Protein AF-A8QFW4-F1 (afdb_monomer_lite)

Organism: Brug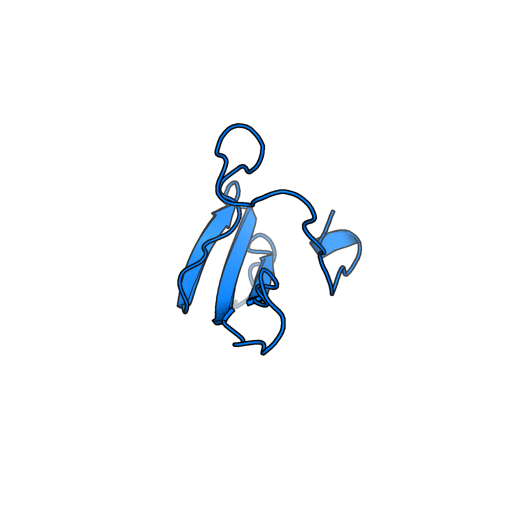ia malayi (NCBI:txid6279)

InterPro domains:
  IPR029021 Protein-tyrosine phosphatase-like [SSF52799] (1-64)

Sequence (72 aa):
MLWQCHVRLVICLDPLTDPMTCYPYFSFKKQQLVKVRERFSLETREIIDTPVANLFVYEAVLTNMEIRSGSK

pLDDT: mean 85.3, std 12.38, range [38.34, 95.94]

Secondary structure (DSSP, 8-state):
-TTTTT-------S-TT-TTT--SS--SSTTEEEEETTTEEEEEEEEE--SSTT--EEEEEEEETTS-----

Foldseek 3Di:
DCVVVVPDDDDDPDDCPDCVVHPPLDDPDAQDWDQDPVQKIKHFPDWDDDPDPPDTDTDIDIDGPVPPPPPD

Radius of gyration: 13.81 Å; chains: 1; bounding box: 27×22×47 Å

Structure (mmCIF, N/CA/C/O backbone):
data_AF-A8QFW4-F1
#
_entry.id   AF-A8QFW4-F1
#
loop_
_atom_site.group_PDB
_atom_site.id
_atom_site.type_symbol
_atom_site.label_atom_id
_atom_site.label_alt_id
_atom_site.label_comp_id
_atom_site.label_asym_id
_atom_site.label_entity_id
_atom_site.label_seq_id
_atom_site.pdbx_PDB_ins_code
_atom_site.Cartn_x
_atom_site.Cartn_y
_atom_site.Cartn_z
_atom_site.occupancy
_atom_site.B_iso_or_equiv
_atom_site.auth_seq_id
_atom_site.auth_comp_id
_atom_site.auth_asym_id
_atom_site.auth_atom_id
_atom_site.pdbx_PDB_model_num
ATOM 1 N N . MET A 1 1 ? -14.350 -3.655 3.199 1.00 87.12 1 MET A N 1
ATOM 2 C CA . MET A 1 1 ? -13.912 -4.711 2.260 1.00 87.12 1 MET A CA 1
ATOM 3 C C . MET A 1 1 ? -12.570 -5.323 2.655 1.00 87.12 1 MET A C 1
ATOM 5 O O . MET A 1 1 ? -12.621 -6.381 3.257 1.00 87.12 1 MET A O 1
ATOM 9 N N . LEU A 1 2 ? -11.407 -4.690 2.402 1.00 91.06 2 LEU A N 1
ATOM 10 C CA . LEU A 1 2 ? -10.084 -5.335 2.584 1.00 91.06 2 LEU A CA 1
ATOM 11 C C . LEU A 1 2 ? -9.905 -6.021 3.950 1.00 91.06 2 LEU A C 1
ATOM 13 O O . LEU A 1 2 ? -9.562 -7.198 4.001 1.00 91.06 2 LEU A O 1
ATOM 17 N N . TRP A 1 3 ? -10.225 -5.311 5.036 1.00 90.12 3 TRP A N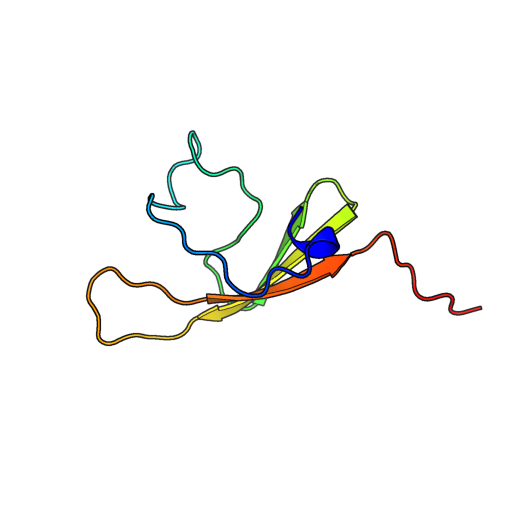 1
ATOM 18 C CA . TRP A 1 3 ? -10.169 -5.848 6.399 1.00 90.12 3 TRP A CA 1
ATOM 19 C C . TRP A 1 3 ? -11.139 -7.021 6.627 1.00 90.12 3 TRP A C 1
ATOM 21 O O . TRP A 1 3 ? -10.729 -8.094 7.051 1.00 90.12 3 TRP A O 1
ATOM 31 N N . GLN A 1 4 ? -12.425 -6.825 6.316 1.00 91.44 4 GLN A N 1
ATOM 32 C CA . GLN A 1 4 ? -13.496 -7.808 6.552 1.00 91.44 4 GLN A CA 1
ATOM 33 C C . GLN A 1 4 ? -13.308 -9.102 5.752 1.00 91.44 4 GLN A C 1
ATOM 35 O O . GLN A 1 4 ? -13.692 -10.169 6.214 1.00 91.44 4 GLN A O 1
ATOM 40 N N . CYS A 1 5 ? -12.733 -9.004 4.554 1.00 95.50 5 CYS A N 1
ATOM 41 C CA . CYS A 1 5 ? -12.502 -10.139 3.664 1.00 95.50 5 CYS A CA 1
ATOM 42 C C . CYS A 1 5 ? -11.102 -10.750 3.825 1.00 95.50 5 CYS A C 1
ATOM 44 O O . CYS A 1 5 ? -10.740 -11.620 3.040 1.00 95.50 5 CYS A O 1
ATOM 46 N N . HIS A 1 6 ? -10.303 -10.285 4.795 1.00 92.94 6 HIS A N 1
ATOM 47 C CA . HIS A 1 6 ? -8.926 -10.740 5.014 1.00 92.94 6 HIS A CA 1
ATOM 48 C C . HIS A 1 6 ? -8.065 -10.727 3.737 1.00 92.94 6 HIS A C 1
ATOM 50 O O . HIS A 1 6 ? -7.283 -11.647 3.488 1.00 92.94 6 HIS A O 1
ATOM 56 N N . VAL A 1 7 ? -8.216 -9.683 2.915 1.00 95.06 7 VAL A N 1
ATOM 57 C CA . VAL A 1 7 ? -7.469 -9.544 1.659 1.00 95.06 7 VAL A CA 1
ATOM 58 C C . VAL A 1 7 ? -5.985 -9.369 1.969 1.00 95.06 7 VAL A C 1
ATOM 60 O O . VAL A 1 7 ? -5.614 -8.499 2.753 1.00 95.06 7 VAL A O 1
ATOM 63 N N . ARG A 1 8 ? -5.139 -10.189 1.337 1.00 94.69 8 ARG A N 1
ATOM 64 C CA . ARG A 1 8 ? -3.674 -10.160 1.514 1.00 94.69 8 ARG A CA 1
ATOM 65 C C . ARG A 1 8 ? -2.915 -9.596 0.318 1.00 94.69 8 ARG A C 1
ATOM 67 O O . ARG A 1 8 ? -1.763 -9.213 0.465 1.00 94.69 8 ARG A O 1
ATOM 74 N N . LEU A 1 9 ? -3.549 -9.564 -0.851 1.00 95.00 9 LEU A N 1
ATOM 75 C CA . LEU A 1 9 ? -2.962 -9.082 -2.093 1.00 95.00 9 LEU A CA 1
ATOM 76 C C . LEU A 1 9 ? -3.979 -8.206 -2.813 1.00 95.00 9 LEU A C 1
ATOM 78 O O . LEU A 1 9 ? -5.133 -8.597 -2.986 1.00 95.00 9 LEU A O 1
ATOM 82 N N . VAL A 1 10 ? -3.529 -7.032 -3.237 1.00 92.06 10 VAL A N 1
ATOM 83 C CA . VAL A 1 10 ? -4.278 -6.123 -4.099 1.00 92.06 10 VAL A CA 1
ATOM 84 C C . VAL A 1 10 ? -3.445 -5.925 -5.357 1.00 92.06 10 VAL A C 1
ATOM 86 O O . VAL A 1 10 ? -2.262 -5.610 -5.262 1.00 92.06 10 VAL A O 1
ATOM 89 N N . ILE A 1 11 ? -4.057 -6.139 -6.520 1.00 91.81 11 ILE A N 1
ATOM 90 C CA . ILE A 1 11 ? -3.426 -5.911 -7.821 1.00 91.81 11 ILE A CA 1
ATOM 91 C C . ILE A 1 11 ? -4.104 -4.696 -8.442 1.00 91.81 11 ILE A C 1
ATOM 93 O O . ILE A 1 11 ? -5.310 -4.713 -8.686 1.00 91.81 11 ILE A O 1
ATOM 97 N N . CYS A 1 12 ? -3.327 -3.645 -8.677 1.00 87.81 12 CYS A N 1
ATOM 98 C CA . CYS A 1 12 ? -3.785 -2.436 -9.346 1.00 87.81 12 CYS A CA 1
ATOM 99 C C . CYS A 1 12 ? -3.307 -2.480 -10.796 1.00 87.81 12 CYS A C 1
ATOM 101 O O . CYS A 1 12 ? -2.106 -2.545 -11.045 1.00 87.81 12 CYS A O 1
ATOM 103 N N . LEU A 1 13 ? -4.257 -2.503 -11.731 1.00 86.81 13 LEU A N 1
ATOM 104 C CA . LEU A 1 13 ? -3.973 -2.516 -13.169 1.00 86.81 13 LEU A CA 1
ATOM 105 C C . LEU A 1 13 ? -3.847 -1.097 -13.731 1.00 86.81 13 LEU A C 1
ATOM 107 O O . LEU A 1 13 ? -3.111 -0.881 -14.690 1.00 86.81 13 LEU A O 1
ATOM 111 N N . ASP A 1 14 ? -4.530 -0.142 -13.099 1.00 82.44 14 ASP A N 1
ATOM 112 C CA . ASP A 1 14 ? -4.481 1.268 -13.462 1.00 82.44 14 ASP A CA 1
ATOM 113 C C . ASP A 1 14 ? -3.422 2.027 -12.647 1.00 82.44 14 ASP A C 1
ATOM 115 O O . ASP A 1 14 ? -3.123 1.653 -11.502 1.00 82.44 14 ASP A O 1
ATOM 119 N N . PRO A 1 15 ? -2.863 3.121 -13.197 1.00 76.06 15 PRO A N 1
ATOM 120 C CA . PRO A 1 15 ? -1.924 3.966 -12.477 1.00 76.06 15 PRO A CA 1
ATOM 121 C C . PRO A 1 15 ? -2.549 4.546 -11.206 1.00 76.06 15 PRO A C 1
ATOM 123 O O . PRO A 1 15 ? -3.507 5.311 -11.245 1.00 76.06 15 PRO A O 1
ATOM 126 N N . LEU A 1 16 ? -1.931 4.261 -10.062 1.00 75.19 16 LEU A N 1
ATOM 127 C CA . LEU A 1 16 ? -2.354 4.787 -8.760 1.00 75.19 16 LEU A CA 1
ATOM 128 C C . LEU A 1 16 ? -2.112 6.310 -8.605 1.00 75.19 16 LEU A C 1
ATOM 130 O O . LEU A 1 16 ? -2.430 6.891 -7.570 1.00 75.19 16 LEU A O 1
ATOM 134 N N . THR A 1 17 ? -1.492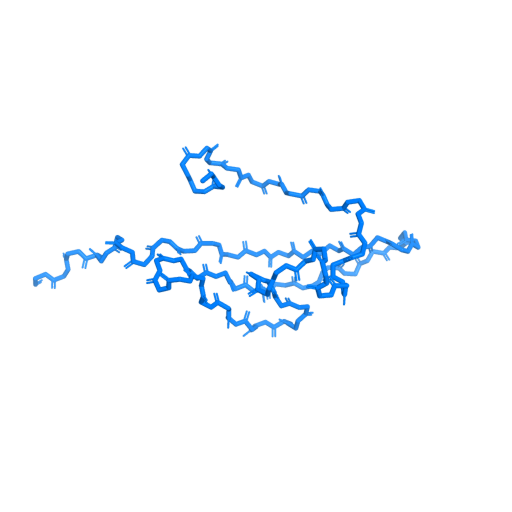 6.961 -9.593 1.00 72.44 17 THR A N 1
ATOM 135 C CA . THR A 1 17 ? -1.133 8.387 -9.563 1.00 72.44 17 THR A CA 1
ATOM 136 C C . THR A 1 17 ? -2.239 9.312 -10.057 1.00 72.44 17 THR A C 1
ATOM 138 O O . THR A 1 17 ? -2.105 10.524 -9.903 1.00 72.44 17 THR A O 1
ATOM 141 N N . ASP A 1 18 ? -3.297 8.783 -10.672 1.00 73.62 18 ASP A N 1
ATOM 142 C CA . ASP A 1 18 ? -4.398 9.602 -11.172 1.00 73.62 18 ASP A CA 1
ATOM 143 C C . ASP A 1 18 ? -5.418 9.890 -10.048 1.00 73.62 18 ASP A C 1
ATOM 145 O O . ASP A 1 18 ? -6.085 8.974 -9.565 1.00 73.62 18 ASP A O 1
ATOM 149 N N . PRO A 1 19 ? -5.578 11.155 -9.618 1.00 69.50 19 PRO A N 1
ATOM 150 C CA . PRO A 1 19 ? -6.487 11.519 -8.533 1.00 69.50 19 PRO A CA 1
ATOM 151 C C . PRO A 1 19 ? -7.974 11.362 -8.888 1.00 69.50 19 PRO A C 1
ATOM 153 O O . PRO A 1 19 ? -8.808 11.355 -7.983 1.00 69.50 19 PRO A O 1
ATOM 156 N N . MET A 1 20 ? -8.326 11.237 -10.173 1.00 73.06 20 MET A N 1
ATOM 157 C CA . MET A 1 20 ? -9.706 10.986 -10.605 1.00 73.06 20 MET A CA 1
ATOM 158 C C . MET A 1 20 ? -10.111 9.520 -10.431 1.00 73.06 20 MET A C 1
ATOM 160 O O . MET A 1 20 ? -11.296 9.224 -10.276 1.00 73.06 20 MET A O 1
ATOM 164 N N . THR A 1 21 ? -9.138 8.608 -10.432 1.00 67.62 21 THR A N 1
ATOM 165 C CA . THR A 1 21 ? -9.355 7.155 -10.368 1.00 67.62 21 THR A CA 1
ATOM 166 C C . THR A 1 21 ? -8.809 6.524 -9.082 1.00 67.62 21 THR A C 1
ATOM 168 O O . THR A 1 21 ? -9.308 5.483 -8.655 1.00 67.62 21 THR A O 1
ATOM 171 N N . CYS A 1 22 ? -7.871 7.181 -8.393 1.00 68.12 22 CYS A N 1
ATOM 172 C CA . CYS A 1 22 ? -7.268 6.723 -7.146 1.00 68.12 22 CYS A CA 1
ATOM 173 C C . CYS A 1 22 ? -7.457 7.756 -6.024 1.00 68.12 22 CYS A C 1
ATOM 175 O O . CYS A 1 22 ? -6.719 8.733 -5.889 1.00 68.12 22 CYS A O 1
ATOM 177 N N . TYR A 1 23 ? -8.447 7.512 -5.162 1.00 70.00 23 TYR A N 1
ATOM 178 C CA . TYR A 1 23 ? -8.597 8.250 -3.905 1.00 70.00 23 TYR A CA 1
ATOM 179 C C . TYR A 1 23 ? -7.331 8.065 -3.035 1.00 70.00 23 TYR A C 1
ATOM 181 O O . TYR A 1 23 ? -6.744 6.983 -3.066 1.00 70.00 23 TYR A O 1
ATOM 189 N N . PRO A 1 24 ? -6.892 9.052 -2.225 1.00 75.19 24 PRO A N 1
ATOM 190 C CA . PRO A 1 24 ? -5.652 8.961 -1.449 1.00 75.19 24 PRO A CA 1
ATOM 191 C C . PRO A 1 24 ? -5.814 8.046 -0.226 1.00 75.19 24 PRO A C 1
ATOM 193 O O . PRO A 1 24 ? -5.810 8.495 0.917 1.00 75.19 24 PRO A O 1
ATOM 196 N N . TYR A 1 25 ? -6.001 6.747 -0.457 1.00 81.31 25 TYR A N 1
ATOM 197 C CA . TYR A 1 25 ? -6.006 5.712 0.577 1.00 81.31 25 TYR A CA 1
ATOM 198 C C . TYR A 1 25 ? -4.625 5.080 0.793 1.00 81.31 25 TYR A C 1
ATOM 200 O O . TYR A 1 25 ? -4.464 4.314 1.737 1.00 81.31 25 TYR A O 1
ATOM 208 N N . PHE A 1 26 ? -3.641 5.399 -0.054 1.00 86.12 26 PHE A N 1
ATOM 209 C CA . PHE A 1 26 ? -2.303 4.806 -0.083 1.00 86.12 26 PHE A CA 1
ATOM 210 C C . PHE A 1 26 ? -1.233 5.871 -0.383 1.00 86.12 26 PHE A C 1
ATOM 212 O O . PHE A 1 26 ? -1.533 6.889 -1.004 1.00 86.12 26 PHE A O 1
ATOM 219 N N . SER A 1 27 ? 0.010 5.644 0.058 1.00 87.69 27 SER A N 1
ATOM 220 C CA . SER A 1 27 ? 1.163 6.486 -0.286 1.00 87.69 27 SER A CA 1
ATOM 221 C C . SER A 1 27 ? 2.264 5.667 -0.948 1.00 87.69 27 SER A C 1
ATOM 223 O O . SER A 1 27 ? 2.630 4.603 -0.465 1.00 87.69 27 SER A O 1
ATOM 225 N N . PHE A 1 28 ? 2.881 6.209 -1.994 1.00 88.12 28 PHE A N 1
ATOM 226 C CA . PHE A 1 28 ? 4.051 5.601 -2.636 1.00 88.12 28 PHE A CA 1
ATOM 227 C C . PHE A 1 28 ? 5.349 5.777 -1.852 1.00 88.12 28 PHE A C 1
ATOM 229 O O . PHE A 1 28 ? 6.383 5.268 -2.274 1.00 88.12 28 PHE A O 1
ATOM 236 N N . LYS A 1 29 ? 5.336 6.536 -0.752 1.00 90.62 29 LYS A N 1
ATOM 237 C CA . LYS A 1 29 ? 6.535 6.761 0.055 1.00 90.62 29 LYS A CA 1
ATOM 238 C C . LYS A 1 29 ? 6.623 5.719 1.159 1.00 90.62 29 LYS A C 1
ATOM 240 O O . LYS A 1 29 ? 5.665 5.507 1.902 1.00 90.62 29 LYS A O 1
ATOM 245 N N . LYS A 1 30 ? 7.807 5.127 1.290 1.00 93.44 30 LYS A N 1
ATOM 246 C CA . LYS A 1 30 ? 8.157 4.235 2.392 1.00 93.44 30 LYS A CA 1
ATOM 247 C C . LYS A 1 30 ? 7.925 4.930 3.741 1.00 93.44 30 LYS A C 1
ATOM 249 O O . LYS A 1 30 ? 8.199 6.121 3.876 1.00 93.44 30 LYS A O 1
ATOM 254 N N . GLN A 1 31 ? 7.425 4.175 4.717 1.00 93.19 31 GLN A N 1
ATOM 255 C CA . GLN A 1 31 ? 7.090 4.606 6.080 1.00 93.19 31 GLN A CA 1
ATOM 256 C C . GLN A 1 31 ? 6.062 5.745 6.159 1.00 93.19 31 GLN A C 1
ATOM 258 O O . GLN A 1 31 ? 5.961 6.429 7.178 1.00 93.19 31 GLN A O 1
ATOM 263 N N . GLN A 1 32 ? 5.272 5.962 5.104 1.00 93.00 32 GLN A N 1
ATOM 264 C CA . GLN A 1 32 ? 4.197 6.944 5.144 1.00 93.00 32 GLN A CA 1
ATOM 265 C C . GLN A 1 32 ? 2.863 6.292 5.514 1.00 93.00 32 GLN A C 1
ATOM 267 O O . GLN A 1 32 ? 2.440 5.303 4.916 1.00 93.00 32 GLN A O 1
ATOM 272 N N . LEU A 1 33 ? 2.189 6.904 6.489 1.00 92.56 33 LEU A N 1
ATOM 273 C CA . LEU A 1 33 ? 0.879 6.501 6.984 1.00 92.56 33 LEU A CA 1
ATOM 274 C C . LEU A 1 33 ? -0.218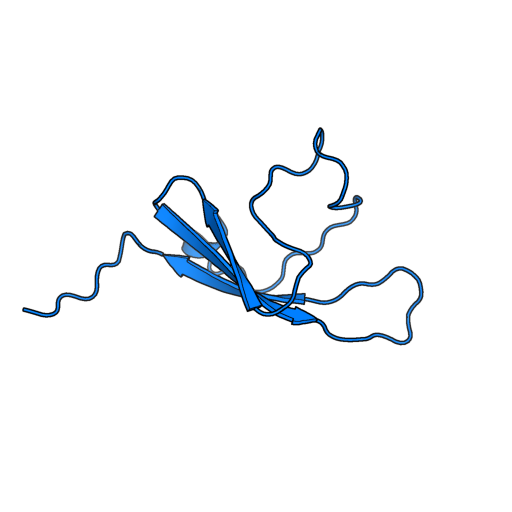 7.370 6.367 1.00 92.56 33 LEU A C 1
ATOM 276 O O . LEU A 1 33 ? -0.163 8.600 6.434 1.00 92.56 33 LEU A O 1
ATOM 280 N N . VAL A 1 34 ? -1.257 6.731 5.844 1.00 91.81 34 VAL A N 1
ATOM 281 C CA . VAL A 1 34 ? -2.468 7.393 5.358 1.00 91.81 34 VAL A CA 1
ATOM 282 C C . VAL A 1 34 ? -3.648 6.973 6.226 1.00 91.81 34 VAL A C 1
ATOM 284 O O . VAL A 1 34 ? -3.890 5.785 6.431 1.00 91.81 34 VAL A O 1
ATOM 287 N N . LYS A 1 35 ? -4.394 7.948 6.756 1.00 90.88 35 LYS A N 1
ATOM 288 C CA . LYS A 1 35 ? -5.617 7.696 7.531 1.00 90.88 35 LYS A CA 1
ATOM 289 C C . LYS A 1 35 ? -6.828 7.778 6.614 1.00 90.88 35 LYS A C 1
ATOM 291 O O . LYS A 1 35 ? -7.098 8.818 6.021 1.00 90.88 35 LYS A O 1
ATOM 296 N N . VAL A 1 36 ? -7.592 6.694 6.544 1.00 85.31 36 VAL A N 1
ATOM 297 C CA . VAL A 1 36 ? -8.791 6.598 5.713 1.00 85.31 36 VAL A CA 1
ATOM 298 C C . VAL A 1 36 ? -10.020 6.705 6.602 1.00 85.31 36 VAL A C 1
ATOM 300 O O . VAL A 1 36 ? -10.343 5.787 7.360 1.00 85.31 36 VAL A O 1
ATOM 303 N N . ARG A 1 37 ? -10.710 7.848 6.491 1.00 82.06 37 ARG A N 1
ATOM 304 C CA . ARG A 1 37 ? -11.977 8.138 7.187 1.00 82.06 37 ARG A CA 1
ATOM 305 C C . ARG A 1 37 ? -11.923 7.876 8.700 1.00 82.06 37 ARG A C 1
ATOM 307 O O . ARG A 1 37 ? -12.910 7.428 9.264 1.00 82.06 37 ARG A O 1
ATOM 314 N N . GLU A 1 38 ? -10.760 8.076 9.323 1.00 80.81 38 GLU A N 1
ATOM 315 C CA . GLU A 1 38 ? -10.501 7.868 10.763 1.00 80.81 38 GLU A CA 1
ATOM 316 C C . GLU A 1 38 ? -10.731 6.443 11.307 1.00 80.81 38 GLU A C 1
ATOM 318 O O . GLU A 1 38 ? -10.527 6.203 12.494 1.00 80.81 38 GLU A O 1
ATOM 323 N N . ARG A 1 39 ? -11.084 5.474 10.456 1.00 87.00 39 ARG A N 1
ATOM 324 C CA . ARG A 1 39 ? -11.364 4.083 10.858 1.00 87.00 39 ARG A CA 1
ATOM 325 C C . ARG A 1 39 ? -10.221 3.139 10.553 1.00 87.00 39 ARG A C 1
ATOM 327 O O . ARG A 1 39 ? -9.962 2.207 11.304 1.00 87.00 39 ARG A O 1
ATOM 334 N N . PHE A 1 40 ? -9.524 3.392 9.453 1.00 90.88 40 PHE A N 1
ATOM 335 C CA . PHE A 1 40 ? -8.387 2.589 9.035 1.00 90.88 40 PHE A CA 1
ATOM 336 C C . PHE A 1 40 ? -7.165 3.467 8.842 1.00 90.88 40 PHE A C 1
ATOM 338 O O . PHE A 1 40 ? -7.274 4.630 8.441 1.00 90.88 40 PHE A O 1
ATOM 345 N N . SER A 1 41 ? -5.999 2.891 9.086 1.00 92.56 41 SER A N 1
ATOM 346 C CA . SER A 1 41 ? -4.747 3.431 8.585 1.00 92.56 41 SER A CA 1
ATOM 347 C C . SER A 1 41 ? -4.077 2.418 7.671 1.00 92.56 41 SER A C 1
ATOM 349 O O . SER A 1 41 ? -4.160 1.211 7.895 1.00 92.56 41 SER A O 1
ATOM 351 N N . LEU A 1 42 ? -3.447 2.925 6.617 1.00 92.94 42 LEU A N 1
ATOM 352 C CA . LEU A 1 42 ? -2.623 2.144 5.713 1.00 92.94 42 LEU A CA 1
ATOM 353 C C . LEU A 1 42 ? -1.216 2.732 5.738 1.00 92.94 42 LEU A C 1
ATOM 355 O O . LEU A 1 42 ? -1.024 3.909 5.432 1.00 92.94 42 LEU A O 1
ATOM 359 N N . GLU A 1 43 ? -0.255 1.924 6.158 1.00 95.00 43 GLU A N 1
ATOM 360 C CA . GLU A 1 43 ? 1.164 2.266 6.156 1.00 95.00 43 GLU A CA 1
ATOM 361 C C . GLU A 1 43 ? 1.849 1.552 5.000 1.00 95.00 43 GLU A C 1
ATOM 363 O O . GLU A 1 43 ? 1.712 0.338 4.868 1.00 95.00 43 GLU A O 1
ATOM 368 N N . THR A 1 44 ? 2.622 2.277 4.200 1.00 95.00 44 THR A N 1
ATOM 369 C CA . THR A 1 44 ? 3.520 1.668 3.212 1.00 95.00 44 THR A CA 1
ATOM 370 C C . THR A 1 44 ? 4.826 1.317 3.901 1.00 95.00 44 THR A C 1
ATOM 372 O O . THR A 1 44 ? 5.680 2.179 4.099 1.00 95.00 44 THR A O 1
ATOM 375 N N . ARG A 1 45 ? 4.975 0.061 4.314 1.00 95.81 45 ARG A N 1
ATOM 376 C CA . ARG A 1 45 ? 6.113 -0.395 5.115 1.00 95.81 45 ARG A CA 1
ATOM 377 C C . ARG A 1 45 ? 7.378 -0.533 4.274 1.00 95.81 45 ARG A C 1
ATOM 379 O O . ARG A 1 45 ? 8.417 -0.003 4.657 1.00 95.81 45 ARG A O 1
ATOM 386 N N . GLU A 1 46 ? 7.274 -1.188 3.123 1.00 95.81 46 GLU A N 1
ATOM 387 C CA . GLU A 1 46 ? 8.395 -1.398 2.206 1.00 95.81 46 GLU A CA 1
ATOM 388 C C . GLU A 1 46 ? 7.999 -1.123 0.756 1.00 95.81 46 GLU A C 1
ATOM 390 O O . GLU A 1 46 ? 6.841 -1.276 0.358 1.00 95.81 46 GLU A O 1
ATOM 395 N N . ILE A 1 47 ? 8.996 -0.723 -0.030 1.00 94.38 47 ILE A N 1
ATOM 396 C CA . ILE A 1 47 ? 8.928 -0.659 -1.489 1.00 94.38 47 ILE A CA 1
ATOM 397 C C . ILE A 1 47 ? 9.918 -1.704 -1.980 1.00 94.38 47 ILE A C 1
ATOM 399 O O . ILE A 1 47 ? 11.095 -1.650 -1.625 1.00 94.38 47 ILE A O 1
ATOM 403 N N . ILE A 1 48 ? 9.425 -2.678 -2.732 1.00 94.50 48 ILE A N 1
ATOM 404 C CA . ILE A 1 48 ? 10.219 -3.809 -3.195 1.00 94.50 48 ILE A CA 1
ATOM 405 C C . ILE A 1 48 ? 10.591 -3.545 -4.648 1.00 94.50 48 ILE A C 1
ATOM 407 O O . ILE A 1 48 ? 9.723 -3.501 -5.524 1.00 94.50 48 ILE A O 1
ATOM 411 N N . ASP A 1 49 ? 11.888 -3.379 -4.890 1.00 90.75 49 ASP A N 1
ATOM 412 C CA . ASP A 1 49 ? 12.419 -3.237 -6.239 1.00 90.75 49 ASP A CA 1
ATOM 413 C C . ASP A 1 49 ? 12.214 -4.533 -7.021 1.00 90.75 49 ASP A C 1
ATOM 415 O O . ASP A 1 49 ? 12.468 -5.637 -6.526 1.00 90.75 49 ASP A O 1
ATOM 419 N N . THR A 1 50 ? 11.762 -4.403 -8.266 1.00 92.50 50 THR A N 1
ATOM 420 C CA . THR A 1 50 ? 11.576 -5.547 -9.157 1.00 92.50 50 THR A CA 1
ATOM 421 C C . THR A 1 50 ? 12.350 -5.343 -10.455 1.00 92.50 50 THR A C 1
ATOM 423 O O . THR A 1 50 ? 12.467 -4.213 -10.932 1.00 92.50 50 THR A O 1
ATOM 426 N N . PRO A 1 51 ? 12.867 -6.423 -11.068 1.00 93.06 51 PRO A N 1
ATOM 427 C CA . PRO A 1 51 ? 13.509 -6.334 -12.376 1.00 93.06 51 PRO A CA 1
ATOM 428 C C . PRO A 1 51 ? 12.491 -6.183 -13.521 1.00 93.06 51 PRO A C 1
ATOM 430 O O . PRO A 1 51 ? 12.885 -6.032 -14.675 1.00 93.06 51 PRO A O 1
ATOM 433 N N . VAL A 1 52 ? 11.187 -6.272 -13.234 1.00 93.00 52 VAL A N 1
ATOM 434 C CA . VAL A 1 52 ? 10.121 -6.214 -14.236 1.00 93.00 52 VAL A CA 1
ATOM 435 C C . VAL A 1 52 ? 9.742 -4.757 -14.472 1.00 93.00 52 VAL A C 1
ATOM 437 O O . VAL A 1 52 ? 9.316 -4.050 -13.560 1.00 93.00 52 VAL A O 1
ATOM 440 N N . ALA A 1 53 ? 9.871 -4.306 -15.719 1.00 88.31 53 ALA A N 1
ATOM 441 C CA . ALA A 1 53 ? 9.492 -2.951 -16.096 1.00 88.31 53 ALA A CA 1
ATOM 442 C C . ALA A 1 53 ? 8.011 -2.682 -15.779 1.00 88.31 53 ALA A C 1
ATOM 444 O O . ALA A 1 53 ? 7.146 -3.508 -16.065 1.00 88.31 53 ALA A O 1
ATOM 445 N N . ASN A 1 54 ? 7.730 -1.498 -15.227 1.00 85.06 54 ASN A N 1
ATOM 446 C CA . ASN A 1 54 ? 6.387 -1.024 -14.868 1.00 85.06 54 ASN A CA 1
ATOM 447 C C . ASN A 1 54 ? 5.659 -1.850 -13.789 1.00 85.06 54 ASN A C 1
ATOM 449 O O . ASN A 1 54 ? 4.462 -1.648 -13.586 1.00 85.06 54 ASN A O 1
ATOM 453 N N . LEU A 1 55 ? 6.356 -2.743 -13.078 1.00 89.69 55 LEU A N 1
ATOM 454 C CA . LEU A 1 55 ? 5.822 -3.420 -11.899 1.00 89.69 55 LEU A CA 1
ATOM 455 C C . LEU A 1 55 ? 6.357 -2.757 -10.629 1.00 89.69 55 LEU A C 1
ATOM 457 O O . LEU A 1 55 ? 7.556 -2.784 -10.353 1.00 89.69 55 LEU A O 1
ATOM 461 N N . PHE A 1 56 ? 5.439 -2.225 -9.827 1.00 89.69 56 PHE A N 1
ATOM 462 C CA . PHE A 1 56 ? 5.736 -1.659 -8.517 1.00 89.69 56 PHE A CA 1
ATOM 463 C C . PHE A 1 56 ? 5.134 -2.548 -7.437 1.00 89.69 56 PHE A C 1
ATOM 465 O O . PHE A 1 56 ? 3.937 -2.839 -7.465 1.00 89.69 56 PHE A O 1
ATOM 472 N N . VAL A 1 57 ? 5.960 -2.981 -6.486 1.00 93.88 57 VAL A N 1
ATOM 473 C CA . VAL A 1 57 ? 5.522 -3.837 -5.385 1.00 93.88 57 VAL A CA 1
ATOM 474 C C . VAL A 1 57 ? 5.692 -3.086 -4.075 1.00 93.88 57 VAL A C 1
ATOM 476 O O . VAL A 1 57 ? 6.760 -2.560 -3.769 1.00 93.88 57 VAL A O 1
ATOM 479 N N . TYR A 1 58 ? 4.617 -3.053 -3.295 1.00 94.44 58 TYR A N 1
ATOM 480 C CA . TYR A 1 58 ? 4.565 -2.381 -2.006 1.00 94.44 58 TYR A CA 1
ATOM 481 C C . TYR A 1 58 ? 4.138 -3.374 -0.934 1.00 94.44 58 TYR A C 1
ATOM 483 O O . TYR A 1 58 ? 3.142 -4.081 -1.097 1.00 94.44 58 TYR A O 1
ATOM 491 N N . GLU A 1 59 ? 4.860 -3.393 0.180 1.00 95.94 59 GLU A N 1
ATOM 492 C CA . GLU A 1 59 ? 4.372 -4.022 1.401 1.00 95.94 59 GLU A CA 1
AT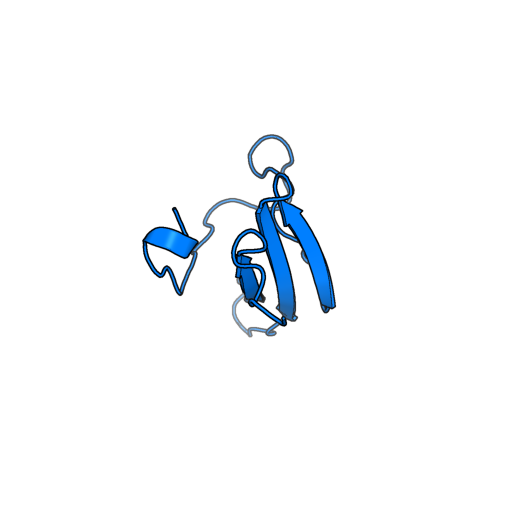OM 493 C C . GLU A 1 59 ? 3.593 -2.977 2.195 1.00 95.94 59 GLU A C 1
ATOM 495 O O . GLU A 1 59 ? 4.121 -1.908 2.516 1.00 95.94 59 GLU A O 1
ATOM 500 N N . ALA A 1 60 ? 2.339 -3.281 2.524 1.00 94.12 60 ALA A N 1
ATOM 501 C CA . ALA A 1 60 ? 1.477 -2.369 3.256 1.00 94.12 60 ALA A CA 1
ATOM 502 C C . ALA A 1 60 ? 0.875 -3.017 4.505 1.00 94.12 60 ALA A C 1
ATOM 504 O O . ALA A 1 60 ? 0.458 -4.175 4.488 1.00 94.12 60 ALA A O 1
ATOM 505 N N . VAL A 1 61 ? 0.779 -2.237 5.581 1.00 94.56 61 VAL A N 1
ATOM 506 C CA . VAL A 1 61 ? 0.134 -2.632 6.834 1.00 94.56 61 VAL A CA 1
ATOM 507 C C . VAL A 1 61 ? -1.190 -1.892 6.954 1.00 94.56 61 VAL A C 1
ATOM 509 O O . VAL A 1 61 ? -1.230 -0.678 7.157 1.00 94.56 61 VAL A O 1
ATOM 512 N N . LEU A 1 62 ? -2.290 -2.635 6.833 1.00 93.69 62 LEU A N 1
ATOM 513 C CA . LEU A 1 62 ? -3.635 -2.133 7.090 1.00 93.69 62 LEU A CA 1
ATOM 514 C C . LEU A 1 62 ? -3.976 -2.341 8.567 1.00 93.69 62 LEU A C 1
ATOM 516 O O . LEU A 1 62 ? -4.041 -3.476 9.033 1.00 93.69 62 LEU A O 1
ATOM 520 N N . THR A 1 63 ? -4.256 -1.259 9.286 1.00 92.88 63 THR A N 1
ATOM 521 C CA . THR A 1 63 ? -4.690 -1.299 10.687 1.00 92.88 63 THR A CA 1
ATOM 522 C C . THR A 1 63 ? -6.132 -0.829 10.801 1.00 92.88 63 THR A C 1
ATOM 524 O O . THR A 1 63 ? -6.488 0.241 10.304 1.00 92.88 63 THR A O 1
ATOM 527 N N . ASN A 1 64 ? -6.967 -1.607 11.488 1.00 92.25 64 ASN A N 1
ATOM 528 C CA . ASN A 1 64 ? -8.280 -1.148 11.924 1.00 92.25 64 ASN A CA 1
ATOM 529 C C . ASN A 1 64 ? -8.141 -0.376 13.244 1.00 92.25 64 ASN A C 1
ATOM 531 O O . ASN A 1 64 ? -7.859 -0.964 14.284 1.00 92.25 64 ASN A O 1
ATOM 535 N N . MET A 1 65 ? -8.341 0.938 13.189 1.00 89.06 65 MET A N 1
ATOM 536 C CA . MET A 1 65 ? -8.217 1.847 14.332 1.00 89.06 65 MET A CA 1
ATOM 537 C C . MET A 1 65 ? -9.465 1.856 15.228 1.00 89.06 65 MET A C 1
ATOM 539 O O . MET A 1 65 ? -9.405 2.360 16.349 1.00 89.0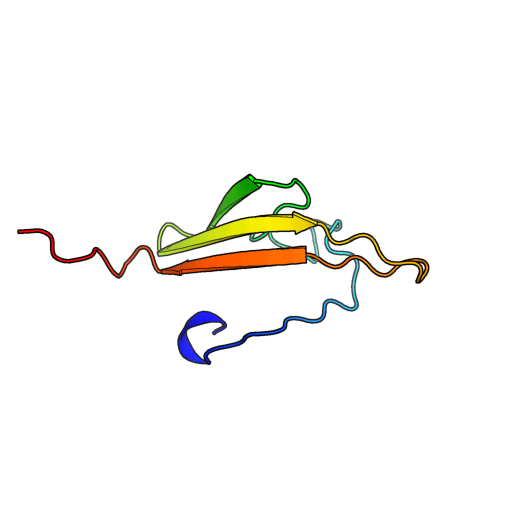6 65 MET A O 1
ATOM 543 N N . GLU A 1 66 ? -10.590 1.293 14.769 1.00 85.75 66 GLU A N 1
ATOM 544 C CA . GLU A 1 66 ? -11.791 1.095 15.597 1.00 85.75 66 GLU A CA 1
ATOM 545 C C . GLU A 1 66 ? -11.581 -0.022 16.626 1.00 85.75 66 GLU A C 1
ATOM 547 O O . GLU A 1 66 ? -12.183 -0.005 17.700 1.00 85.75 66 GLU A O 1
ATOM 552 N N . ILE A 1 67 ? -10.671 -0.960 16.337 1.00 76.38 67 ILE A N 1
ATOM 553 C CA . ILE A 1 67 ? -10.186 -1.946 17.301 1.00 76.38 67 ILE A CA 1
ATOM 554 C C . ILE A 1 67 ? -9.185 -1.233 18.214 1.00 76.38 67 ILE A C 1
ATOM 556 O O . ILE A 1 67 ? -7.975 -1.432 18.140 1.00 76.38 67 ILE A O 1
ATOM 560 N N . ARG A 1 68 ? -9.691 -0.357 19.086 1.00 61.22 68 ARG A N 1
ATOM 561 C CA . ARG A 1 68 ? -8.915 0.080 20.243 1.00 61.22 68 ARG A CA 1
ATOM 562 C C . ARG A 1 68 ? -8.667 -1.164 21.081 1.00 61.22 68 ARG A C 1
ATOM 564 O O . ARG A 1 68 ? -9.604 -1.725 21.646 1.00 61.22 68 ARG A O 1
ATOM 571 N N . SER A 1 69 ? -7.415 -1.609 21.135 1.00 54.28 69 SER A N 1
ATOM 572 C CA . SER A 1 69 ? -6.972 -2.565 22.141 1.00 54.28 69 SER A CA 1
ATOM 573 C C . SER A 1 69 ? -7.474 -2.067 23.492 1.00 54.28 69 SER A C 1
ATOM 575 O O . SER A 1 69 ? -7.147 -0.952 23.900 1.00 54.28 69 SER A O 1
ATOM 577 N N . GLY A 1 70 ? -8.321 -2.858 24.147 1.00 52.75 70 GLY A N 1
ATOM 578 C CA . GLY A 1 70 ? -8.755 -2.601 25.509 1.00 52.75 70 GLY A CA 1
ATOM 579 C C . GLY A 1 70 ? -7.564 -2.708 26.451 1.00 52.75 70 GLY A C 1
ATOM 580 O O . GLY A 1 70 ? -7.361 -3.742 27.068 1.00 52.75 70 GLY A O 1
ATOM 581 N N . SER A 1 71 ? -6.772 -1.649 26.551 1.00 44.44 71 SER A N 1
ATOM 582 C CA . SER A 1 71 ? -5.912 -1.395 27.698 1.00 44.44 71 SER A CA 1
ATOM 583 C C . SER A 1 71 ? -6.736 -0.567 28.679 1.00 44.44 71 SER A C 1
ATOM 585 O O . SER A 1 71 ? -6.770 0.663 28.600 1.00 44.44 71 SER A O 1
ATOM 587 N N . LYS A 1 72 ? -7.496 -1.285 29.512 1.00 38.34 72 LYS A N 1
ATOM 588 C CA . LYS A 1 72 ? -7.752 -0.842 30.884 1.00 38.34 72 LYS A CA 1
ATOM 589 C C . LYS A 1 72 ? -6.444 -0.878 31.661 1.00 38.34 72 LYS A C 1
ATOM 591 O O . LYS A 1 72 ? -5.630 -1.778 31.355 1.00 38.34 72 LYS A O 1
#